Protein AF-A0A7L1WH63-F1 (afdb_monomer_lite)

Structure (mmCIF, N/CA/C/O backbone):
data_AF-A0A7L1WH63-F1
#
_entry.id   AF-A0A7L1WH63-F1
#
loop_
_atom_site.group_PDB
_atom_site.id
_atom_site.type_symbol
_atom_site.label_atom_id
_atom_site.label_alt_id
_atom_site.label_comp_id
_atom_site.label_asym_id
_atom_site.label_entity_id
_atom_site.label_seq_id
_atom_site.pdbx_PDB_ins_code
_atom_site.Cartn_x
_atom_site.Cartn_y
_atom_site.Cartn_z
_atom_site.occupancy
_atom_site.B_iso_or_equiv
_atom_site.auth_seq_id
_atom_site.auth_comp_id
_atom_site.auth_asym_id
_atom_site.auth_atom_id
_atom_site.pdbx_PDB_model_num
ATOM 1 N N . GLN A 1 1 ? 4.230 36.093 37.084 1.00 42.31 1 GLN A N 1
ATOM 2 C CA . GLN A 1 1 ? 4.560 34.732 36.614 1.00 42.31 1 GLN A CA 1
ATOM 3 C C . GLN A 1 1 ? 3.265 34.104 36.112 1.00 42.31 1 GLN A C 1
ATOM 5 O O . GLN A 1 1 ? 2.446 33.742 36.936 1.00 42.31 1 GLN A O 1
ATOM 10 N N . THR A 1 2 ? 3.010 34.083 34.801 1.00 53.25 2 THR A N 1
ATOM 11 C CA . THR A 1 2 ? 1.725 33.601 34.229 1.00 53.25 2 THR A CA 1
ATOM 12 C C . THR A 1 2 ? 1.899 32.729 32.979 1.00 53.25 2 THR A C 1
ATOM 14 O O . THR A 1 2 ? 0.920 32.230 32.444 1.00 53.25 2 THR A O 1
ATOM 17 N N . ALA A 1 3 ? 3.134 32.486 32.525 1.00 55.38 3 ALA A N 1
ATOM 18 C CA . ALA A 1 3 ? 3.407 31.674 31.334 1.00 55.38 3 ALA A CA 1
ATOM 19 C C . ALA A 1 3 ? 3.473 30.154 31.606 1.00 55.38 3 ALA A C 1
ATOM 21 O O . ALA A 1 3 ? 3.350 29.371 30.674 1.00 55.38 3 ALA A O 1
ATOM 22 N N . GLY A 1 4 ? 3.649 29.725 32.864 1.00 57.84 4 GLY A N 1
ATOM 23 C CA . GLY A 1 4 ? 3.776 28.301 33.219 1.00 57.84 4 GLY A CA 1
ATOM 24 C C . GLY A 1 4 ? 2.449 27.529 33.242 1.00 57.84 4 GLY A C 1
ATOM 25 O O . GLY A 1 4 ? 2.418 26.363 32.872 1.00 57.84 4 GLY A O 1
ATOM 26 N N . GLN A 1 5 ? 1.345 28.196 33.594 1.00 61.31 5 GLN A N 1
ATOM 27 C CA . GLN A 1 5 ? 0.038 27.551 33.792 1.00 61.31 5 GLN A CA 1
ATOM 28 C C . GLN A 1 5 ? -0.626 27.101 32.479 1.00 61.31 5 GLN A C 1
ATOM 30 O O . GLN A 1 5 ? -1.326 26.095 32.457 1.00 61.31 5 GLN A O 1
ATOM 35 N N . SER A 1 6 ? -0.378 27.810 31.368 1.00 70.88 6 SER A N 1
ATOM 36 C CA . SER A 1 6 ? -0.918 27.435 30.050 1.00 70.88 6 SER A CA 1
ATOM 37 C C . SER A 1 6 ? -0.316 26.122 29.546 1.00 70.88 6 SER A C 1
ATOM 39 O O . SER A 1 6 ? -1.044 25.263 29.058 1.00 70.88 6 SER A O 1
ATOM 41 N N . GLY A 1 7 ? 1.001 25.947 29.703 1.00 82.56 7 GLY A N 1
ATOM 42 C CA . GLY A 1 7 ? 1.690 24.735 29.257 1.00 82.56 7 GLY A CA 1
ATOM 43 C C . GLY A 1 7 ? 1.315 23.500 30.080 1.00 82.56 7 GLY A C 1
ATOM 44 O O . GLY A 1 7 ? 1.192 22.412 29.522 1.00 82.56 7 GLY A O 1
ATOM 45 N N . GLU A 1 8 ? 1.074 23.663 31.386 1.00 88.50 8 GLU A N 1
ATOM 46 C CA . GLU A 1 8 ? 0.548 22.582 32.234 1.00 88.50 8 GLU A CA 1
ATOM 47 C C . GLU A 1 8 ? -0.846 22.140 31.781 1.00 88.50 8 GLU A C 1
ATOM 49 O O . GLU A 1 8 ? -1.068 20.949 31.576 1.00 88.50 8 GLU A O 1
ATOM 54 N N . GLN A 1 9 ? -1.755 23.081 31.513 1.00 91.62 9 GLN A N 1
ATOM 55 C CA . GLN A 1 9 ? -3.109 22.756 31.058 1.00 91.62 9 GLN A CA 1
ATOM 56 C C . GLN A 1 9 ? -3.121 22.059 29.683 1.00 91.62 9 GLN A C 1
ATOM 58 O O . GLN A 1 9 ? -3.945 21.177 29.418 1.00 91.62 9 GLN A O 1
ATOM 63 N N . GLU A 1 10 ? -2.219 22.436 28.776 1.00 93.19 10 GLU A N 1
ATOM 64 C CA . GLU A 1 10 ? -2.048 21.753 27.488 1.00 93.19 10 GLU A CA 1
ATOM 65 C C . GLU A 1 10 ? -1.513 20.327 27.665 1.00 93.19 10 GLU A C 1
ATOM 67 O O . GLU A 1 10 ? -1.993 19.400 27.003 1.00 93.19 10 GLU A O 1
ATOM 72 N N . LEU A 1 11 ? -0.572 20.135 28.594 1.00 95.19 11 LEU A N 1
ATOM 73 C CA . LEU A 1 11 ? -0.027 18.824 28.927 1.00 95.19 11 LEU A CA 1
ATOM 74 C C . LEU A 1 11 ? -1.097 17.912 29.540 1.00 95.19 11 LEU A C 1
ATOM 76 O O . LEU A 1 11 ? -1.249 16.773 29.100 1.00 95.19 11 LEU A O 1
ATOM 80 N N . GLU A 1 12 ? -1.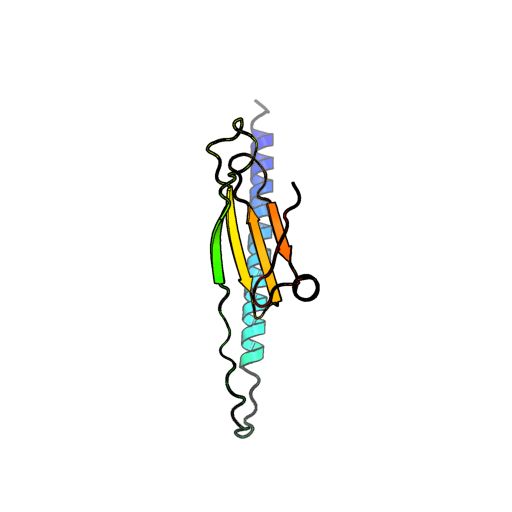885 18.416 30.490 1.00 94.44 12 GLU A N 1
ATOM 81 C CA . GLU A 1 12 ? -3.006 17.688 31.095 1.00 94.44 12 GLU A CA 1
ATOM 82 C C . GLU A 1 12 ? -4.046 17.274 30.044 1.00 94.44 12 GLU A C 1
ATOM 84 O O . GLU A 1 12 ? -4.496 16.125 30.019 1.00 94.44 12 GLU A O 1
ATOM 89 N N . ASN A 1 13 ? -4.372 18.171 29.108 1.00 96.25 13 ASN A N 1
ATOM 90 C CA . ASN A 1 13 ? -5.260 17.858 27.988 1.00 96.25 13 ASN A CA 1
ATOM 91 C C . ASN A 1 13 ? -4.692 16.765 27.078 1.00 96.25 13 ASN A C 1
ATOM 93 O O . ASN A 1 13 ? -5.439 15.908 26.597 1.00 96.25 13 ASN A O 1
ATOM 97 N N . LEU A 1 14 ? -3.386 16.785 26.815 1.00 97.50 14 LEU A N 1
ATOM 98 C CA . LEU A 1 14 ? -2.745 15.773 25.985 1.00 97.50 14 LEU A CA 1
ATOM 99 C C . LEU A 1 14 ? -2.740 14.409 26.682 1.00 97.50 14 LEU A C 1
ATOM 101 O O . LEU A 1 14 ? -3.064 13.404 26.051 1.00 97.50 14 LEU A O 1
ATOM 105 N N . VAL A 1 15 ? -2.456 14.379 27.985 1.00 97.19 15 VAL A N 1
ATOM 106 C CA . VAL A 1 15 ? -2.532 13.166 28.811 1.00 97.19 15 VAL A CA 1
ATOM 107 C C . VAL A 1 15 ? -3.954 12.604 28.813 1.00 97.19 15 VAL A C 1
ATOM 109 O O . VAL A 1 15 ? -4.131 11.403 28.600 1.00 97.19 15 VAL A O 1
ATOM 112 N N . LEU A 1 16 ? -4.974 13.456 28.958 1.00 97.31 16 LEU A N 1
ATOM 113 C CA . LEU A 1 16 ? -6.373 13.035 28.887 1.00 97.31 16 LEU A CA 1
ATOM 114 C C . LEU A 1 16 ? -6.711 12.435 27.515 1.00 97.31 16 LEU A C 1
ATOM 116 O O . LEU A 1 16 ? -7.258 11.333 27.443 1.00 97.31 16 LEU A O 1
ATOM 120 N N . LYS A 1 17 ? -6.342 13.115 26.421 1.00 97.81 17 LYS A N 1
ATOM 121 C CA . LYS A 1 17 ? -6.549 12.615 25.050 1.00 97.81 17 LYS A CA 1
ATOM 122 C C . LYS A 1 17 ? -5.848 11.276 24.820 1.00 97.81 17 LYS A C 1
ATOM 124 O O . LYS A 1 17 ? -6.445 10.375 24.233 1.00 97.81 17 LYS A O 1
ATOM 129 N N . LEU A 1 18 ? -4.615 11.122 25.303 1.00 98.31 18 LEU A N 1
ATOM 130 C CA . LEU A 1 18 ? -3.869 9.865 25.225 1.00 98.31 18 LEU A CA 1
ATOM 131 C C . LEU A 1 18 ? -4.538 8.757 26.037 1.00 98.31 18 LEU A C 1
ATOM 133 O O . LEU A 1 18 ? -4.618 7.627 25.559 1.00 98.31 18 LEU A O 1
ATOM 137 N N . SER A 1 19 ? -5.063 9.070 27.222 1.00 97.81 19 SER A N 1
ATOM 138 C CA . SER A 1 19 ? -5.775 8.087 28.037 1.00 97.81 19 SER A CA 1
ATOM 139 C C . SER A 1 19 ? -7.055 7.612 27.345 1.00 97.81 19 SER A C 1
ATOM 141 O O . SER A 1 19 ? -7.268 6.408 27.230 1.00 97.81 19 SER A O 1
ATOM 143 N N . VAL A 1 20 ? -7.848 8.535 26.785 1.00 98.12 20 VAL A N 1
ATOM 144 C CA . VAL A 1 20 ? -9.057 8.200 26.009 1.00 98.12 20 VAL A CA 1
ATOM 145 C C . VAL A 1 20 ? -8.714 7.325 24.801 1.00 98.12 20 VAL A C 1
ATOM 147 O O . VAL A 1 20 ? -9.380 6.319 24.557 1.00 98.12 20 VAL A O 1
ATOM 150 N N . LEU A 1 21 ? -7.656 7.669 24.060 1.00 98.44 21 LEU A N 1
ATOM 151 C CA . LEU A 1 21 ? -7.192 6.871 22.922 1.00 98.44 21 LEU A CA 1
ATOM 152 C C . LEU A 1 21 ? -6.747 5.467 23.352 1.00 98.44 21 LEU A C 1
ATOM 154 O O . LEU A 1 21 ? -7.123 4.487 22.709 1.00 98.44 21 LEU A O 1
ATOM 158 N N . LYS A 1 22 ? -5.994 5.353 24.453 1.00 97.94 22 LYS A N 1
ATOM 159 C CA . LYS A 1 22 ? -5.563 4.067 25.019 1.00 97.94 22 LYS A CA 1
ATOM 160 C C . LYS A 1 22 ? -6.764 3.187 25.367 1.00 97.94 22 LYS A C 1
ATOM 162 O O . LYS A 1 22 ? -6.795 2.013 24.997 1.00 97.94 22 LYS A O 1
ATOM 167 N N . ASP A 1 23 ? -7.754 3.750 26.053 1.00 98.06 23 ASP A N 1
ATOM 168 C CA . ASP A 1 23 ? -8.938 3.010 26.491 1.00 98.06 23 ASP A CA 1
ATOM 169 C C . ASP A 1 23 ? -9.812 2.589 25.299 1.00 98.06 23 ASP A C 1
ATOM 171 O O . ASP A 1 23 ? -10.314 1.462 25.259 1.00 98.06 23 ASP A O 1
ATOM 175 N N . PHE A 1 24 ? -9.924 3.442 24.277 1.00 98.19 24 PHE A N 1
ATOM 176 C CA . PHE A 1 24 ? -10.623 3.115 23.035 1.00 98.19 24 PHE A CA 1
ATOM 177 C C . PHE A 1 24 ? -9.956 1.958 22.277 1.00 98.19 24 PHE A C 1
ATOM 179 O O . PHE A 1 24 ? -10.634 0.999 21.898 1.00 98.19 24 PHE A O 1
ATOM 186 N N . LEU A 1 25 ? -8.630 1.999 22.110 1.00 98.19 25 LEU A N 1
ATOM 187 C CA . LEU A 1 25 ? -7.872 0.923 21.463 1.00 98.19 25 LEU A CA 1
ATOM 188 C C . LEU A 1 25 ? -7.972 -0.393 22.246 1.00 98.19 25 LEU A C 1
ATOM 190 O O . LEU A 1 25 ? -8.241 -1.436 21.650 1.00 98.19 25 LEU A O 1
ATOM 194 N N . SER A 1 26 ? -7.855 -0.343 23.577 1.00 97.81 26 SER A N 1
ATOM 195 C CA . SER A 1 26 ? -8.017 -1.528 24.431 1.00 97.81 26 SER A CA 1
ATOM 196 C C . SER A 1 26 ? -9.428 -2.125 24.334 1.00 97.81 26 SER A C 1
ATOM 198 O O . SER A 1 26 ? -9.597 -3.346 24.343 1.00 97.81 26 SER A O 1
ATOM 200 N N . SER A 1 27 ? -10.457 -1.283 24.199 1.00 97.69 27 SER A N 1
ATOM 201 C CA . SER A 1 27 ? -11.833 -1.734 23.974 1.00 97.69 27 SER A CA 1
ATOM 202 C C . SER A 1 27 ? -11.981 -2.466 22.636 1.00 97.69 27 SER A C 1
ATOM 204 O O . SER A 1 27 ? -12.572 -3.547 22.591 1.00 97.69 27 SER A O 1
ATOM 206 N N . ILE A 1 28 ? -11.395 -1.934 21.556 1.00 97.88 28 ILE A N 1
ATOM 207 C CA . ILE A 1 28 ? -11.391 -2.598 20.243 1.00 97.88 28 ILE A CA 1
ATOM 208 C C . ILE A 1 28 ? -10.695 -3.957 20.327 1.00 97.88 28 ILE A C 1
ATOM 210 O O . ILE A 1 28 ? -11.261 -4.948 19.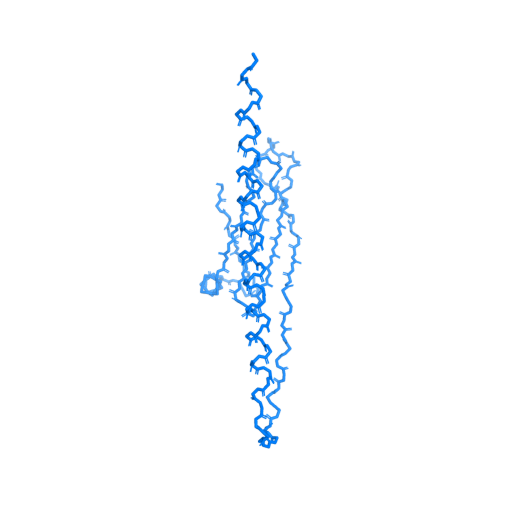868 1.00 97.88 28 ILE A O 1
ATOM 214 N N . GLU A 1 29 ? -9.514 -4.021 20.943 1.00 96.19 29 GLU A N 1
ATOM 215 C CA . GLU A 1 29 ? -8.753 -5.263 21.105 1.00 96.19 29 GLU A CA 1
ATOM 216 C C . GLU A 1 29 ? -9.569 -6.328 21.849 1.00 96.19 29 GLU A C 1
ATOM 218 O O . GLU A 1 29 ? -9.745 -7.441 21.351 1.00 96.19 29 GLU A O 1
ATOM 223 N N . LYS A 1 30 ? -10.171 -5.969 22.990 1.00 96.44 30 LYS A N 1
ATOM 224 C CA . LYS A 1 30 ? -11.039 -6.878 23.756 1.00 96.44 30 LYS A CA 1
ATOM 225 C C . LYS A 1 30 ? -12.231 -7.367 22.936 1.00 96.44 30 LYS A C 1
ATOM 227 O O . LYS A 1 30 ? -12.561 -8.551 22.985 1.00 96.44 30 LYS A O 1
ATOM 232 N N . LYS A 1 31 ? -12.881 -6.479 22.175 1.00 96.25 31 LYS A N 1
ATOM 233 C CA . LYS A 1 31 ? -14.012 -6.852 21.312 1.00 96.25 31 LYS A CA 1
ATOM 234 C C . LYS A 1 31 ? -13.580 -7.775 20.173 1.00 96.25 31 LYS A C 1
ATOM 236 O O . LYS A 1 31 ? -14.310 -8.713 19.868 1.00 96.25 31 LYS A O 1
ATOM 241 N N . ALA A 1 32 ? -12.413 -7.539 19.578 1.00 95.88 32 ALA A N 1
ATOM 242 C CA . ALA A 1 32 ? -11.858 -8.397 18.538 1.00 95.88 32 ALA A CA 1
ATOM 243 C C . ALA A 1 32 ? -11.532 -9.793 19.089 1.00 95.88 32 ALA A C 1
ATOM 245 O O . ALA A 1 32 ? -11.980 -10.786 18.522 1.00 95.88 32 ALA A O 1
ATOM 246 N N . LEU A 1 33 ? -10.847 -9.873 20.236 1.00 93.38 33 LEU A N 1
ATOM 247 C CA . LEU A 1 33 ? -10.554 -11.144 20.906 1.00 93.38 33 LEU A CA 1
ATOM 248 C C . LEU A 1 33 ? -11.837 -11.912 21.258 1.00 93.38 33 LEU A C 1
ATOM 250 O O . LEU A 1 33 ? -11.925 -13.109 20.988 1.00 93.38 33 LEU A O 1
ATOM 254 N N . LYS A 1 34 ? -12.860 -11.222 21.783 1.00 91.38 34 LYS A N 1
ATOM 255 C CA . LYS A 1 34 ? -14.165 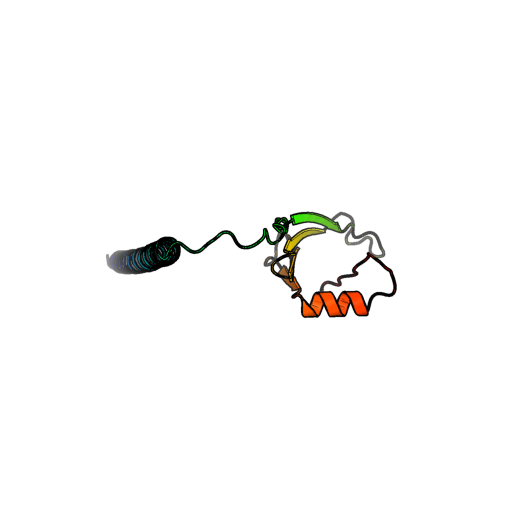-11.831 22.077 1.00 91.38 34 LYS A CA 1
ATOM 256 C C . LYS A 1 34 ? -14.839 -12.375 20.816 1.00 91.38 34 LYS A C 1
ATOM 258 O O . LYS A 1 34 ? -15.282 -13.517 20.821 1.00 91.38 34 LYS A O 1
ATOM 263 N N . ALA A 1 35 ? -14.876 -11.594 19.735 1.00 90.94 35 ALA A N 1
ATOM 264 C CA . ALA A 1 35 ? -15.476 -12.022 18.472 1.00 90.94 35 ALA A CA 1
ATOM 265 C C . ALA A 1 35 ? -14.777 -13.266 17.895 1.00 90.94 35 ALA A C 1
ATOM 267 O O . ALA A 1 35 ? -15.442 -14.188 17.428 1.00 90.94 35 ALA A O 1
ATOM 268 N N . LEU A 1 36 ? -13.443 -13.325 17.973 1.00 89.06 36 LEU A N 1
ATOM 269 C CA . LEU A 1 36 ? -12.662 -14.492 17.554 1.00 89.06 36 LEU A CA 1
ATOM 270 C C . LEU A 1 36 ? -12.953 -15.727 18.422 1.00 89.06 36 LEU A C 1
ATOM 272 O O . LEU A 1 36 ? -13.070 -16.832 17.892 1.00 89.06 36 LEU A O 1
ATOM 276 N N . GLN A 1 37 ? -13.113 -15.554 19.737 1.00 86.06 37 GLN A N 1
ATOM 277 C CA . GLN A 1 37 ? -13.458 -16.653 20.642 1.00 86.06 37 GLN A CA 1
ATOM 278 C C . GLN A 1 37 ? -14.886 -17.173 20.412 1.00 86.06 37 GLN A C 1
ATOM 280 O O . GLN A 1 37 ? -15.084 -18.386 20.391 1.00 86.06 37 GLN A O 1
ATOM 285 N N . GLU A 1 38 ? -15.863 -16.286 20.193 1.00 77.88 38 GLU A N 1
ATOM 286 C CA . GLU A 1 38 ? -17.263 -16.657 19.918 1.00 77.88 38 GLU A CA 1
ATOM 287 C C . GLU A 1 38 ? -17.423 -17.406 18.585 1.00 77.88 38 GLU A C 1
ATOM 289 O O . GLU A 1 38 ? -18.257 -18.301 18.477 1.00 77.88 38 GLU A O 1
ATOM 294 N N . MET A 1 39 ? -16.589 -17.107 17.585 1.00 71.75 39 MET A N 1
ATOM 295 C CA . MET A 1 39 ? -16.544 -17.878 16.337 1.00 71.75 39 MET A CA 1
ATOM 296 C C . MET A 1 39 ? -15.904 -19.266 16.511 1.00 71.75 39 MET A C 1
ATOM 298 O O . MET A 1 39 ? -16.226 -20.184 15.763 1.00 71.75 39 MET A O 1
ATOM 302 N N . SER A 1 40 ? -15.022 -19.436 17.500 1.00 63.25 40 SER A N 1
ATOM 303 C CA . SER A 1 40 ? -14.347 -20.710 17.785 1.00 63.25 40 SER A CA 1
ATOM 304 C C . SER A 1 40 ? -15.218 -21.686 18.595 1.00 63.25 40 SER A C 1
ATOM 306 O O . SER A 1 40 ? -15.076 -22.898 18.462 1.00 63.25 40 SER A O 1
ATOM 308 N N . SER A 1 41 ? -16.152 -21.187 19.416 1.00 56.16 41 SER A N 1
ATOM 309 C CA . SER A 1 41 ? -17.006 -22.012 20.289 1.00 56.16 41 SER A CA 1
ATOM 310 C C . SER A 1 41 ? -18.307 -22.514 19.643 1.00 56.16 41 SER A C 1
ATOM 312 O O . SER A 1 41 ? -19.015 -23.322 20.246 1.00 56.16 41 SER A O 1
ATOM 314 N N . ALA A 1 42 ? -18.624 -22.096 18.416 1.00 49.88 42 ALA A N 1
ATOM 315 C CA . ALA A 1 42 ? -19.794 -22.553 17.667 1.00 49.88 42 ALA A CA 1
ATOM 316 C C . ALA A 1 42 ? -19.492 -23.809 16.822 1.00 49.88 42 ALA A C 1
ATOM 318 O O . ALA A 1 42 ? -19.563 -23.779 15.596 1.00 49.88 42 ALA A O 1
ATOM 319 N N . THR A 1 43 ? -19.178 -24.939 17.464 1.00 45.75 43 THR A N 1
ATOM 320 C CA . THR A 1 43 ? -19.133 -26.252 16.791 1.00 45.75 43 THR A CA 1
ATOM 321 C C . THR A 1 43 ? -20.186 -27.206 17.355 1.00 45.75 43 THR A C 1
ATOM 323 O O . THR A 1 43 ? -19.943 -27.843 18.381 1.00 45.75 43 THR A O 1
ATOM 326 N N . PRO A 1 44 ? -21.336 -27.386 16.682 1.00 46.91 44 PRO A N 1
ATOM 327 C CA . PRO A 1 44 ? -22.072 -28.642 16.720 1.00 46.91 44 PRO A CA 1
ATOM 328 C C . PRO A 1 44 ? -21.277 -29.708 15.951 1.00 46.91 44 PRO A C 1
ATOM 330 O O . PRO A 1 44 ? -20.815 -29.472 14.835 1.00 46.91 44 PRO A O 1
ATOM 333 N N . ALA A 1 45 ? -21.113 -30.883 16.552 1.00 53.22 45 ALA A N 1
ATOM 334 C CA . ALA A 1 45 ? -20.476 -32.046 15.942 1.00 53.22 45 ALA A CA 1
ATOM 335 C C . ALA A 1 45 ? -21.229 -32.508 14.675 1.00 53.22 45 ALA A C 1
ATOM 337 O O . ALA A 1 45 ? -22.387 -32.905 14.776 1.00 53.22 45 ALA A O 1
ATOM 338 N N . VAL A 1 46 ? -20.583 -32.486 13.498 1.00 49.19 46 VAL A N 1
ATOM 339 C CA . VAL A 1 46 ? -21.108 -32.997 12.208 1.00 49.19 46 VAL A CA 1
ATOM 340 C C . VAL A 1 46 ? -19.929 -33.574 11.370 1.00 49.19 46 VAL A C 1
ATOM 342 O O . VAL A 1 46 ? -18.809 -33.086 11.522 1.00 49.19 46 VAL A O 1
ATOM 345 N N . PRO A 1 47 ? -20.131 -34.651 10.565 1.00 47.50 47 PRO A N 1
ATOM 346 C CA . PRO A 1 47 ? -19.145 -35.703 10.232 1.00 47.50 47 PRO A CA 1
ATOM 347 C C . PRO A 1 47 ? -17.996 -35.298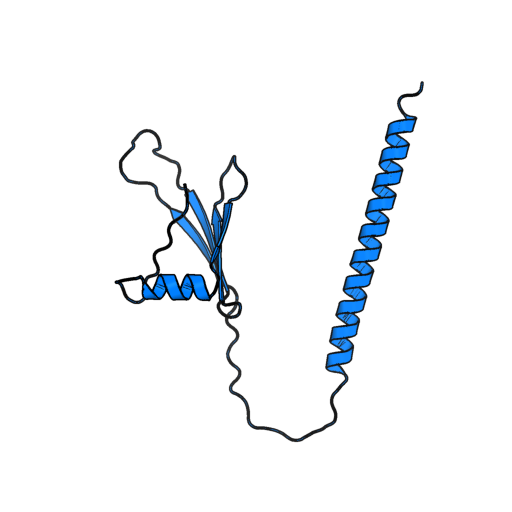 9.281 1.00 47.50 47 PRO A C 1
ATOM 349 O O . PRO A 1 47 ? -18.040 -34.218 8.692 1.00 47.50 47 PRO A O 1
ATOM 352 N N . PRO A 1 48 ? -16.978 -36.168 9.070 1.00 47.66 48 PRO A N 1
ATOM 353 C CA . PRO A 1 48 ? -15.774 -35.816 8.326 1.00 47.66 48 PRO A CA 1
ATOM 354 C C . PRO A 1 48 ? -16.092 -35.673 6.833 1.00 47.66 48 PRO A C 1
ATOM 356 O O . PRO A 1 48 ? -16.249 -36.656 6.111 1.00 47.66 48 PRO A O 1
ATOM 359 N N . GLN A 1 49 ? -16.187 -34.429 6.369 1.00 49.56 49 GLN A N 1
ATOM 360 C CA . GLN A 1 49 ? -16.236 -34.104 4.948 1.00 49.56 49 GLN A CA 1
ATOM 361 C C . GLN A 1 49 ? -14.824 -34.114 4.338 1.00 49.56 49 GLN A C 1
ATOM 363 O O . GLN A 1 49 ? -13.839 -33.841 5.032 1.00 49.56 49 GLN A O 1
ATOM 368 N N . PRO A 1 50 ? -14.702 -34.485 3.050 1.00 43.50 50 PRO A N 1
ATOM 369 C CA . PRO A 1 50 ? -13.433 -34.841 2.436 1.00 43.50 50 PRO A CA 1
ATOM 370 C C . PRO A 1 50 ? -12.475 -33.653 2.415 1.00 43.50 50 PRO A C 1
ATOM 372 O O . PRO A 1 50 ? -12.841 -32.544 2.035 1.00 43.50 50 PRO A O 1
ATOM 375 N N . LEU A 1 51 ? -11.234 -33.936 2.811 1.00 48.66 51 LEU A N 1
ATOM 376 C CA . LEU A 1 51 ? -10.081 -33.042 2.829 1.00 48.66 51 LEU A CA 1
ATOM 377 C C . LEU A 1 51 ? -10.033 -32.164 1.570 1.00 48.66 51 LEU A C 1
ATOM 379 O O . LEU A 1 51 ? -9.478 -32.552 0.537 1.00 48.66 51 LEU A O 1
ATOM 383 N N . SER A 1 52 ? -10.558 -30.941 1.672 1.00 51.44 52 SER A N 1
ATOM 384 C CA . SER A 1 52 ? -10.203 -29.865 0.759 1.00 51.44 52 SER A CA 1
ATOM 385 C C . SER A 1 52 ? -8.704 -29.672 0.925 1.00 51.44 52 SER A C 1
ATOM 387 O O . SER A 1 52 ? -8.243 -29.209 1.973 1.00 51.44 52 SER A O 1
ATOM 389 N N . ARG A 1 53 ? -7.948 -30.144 -0.070 1.00 53.50 53 ARG A N 1
ATOM 390 C CA . ARG A 1 53 ? -6.492 -30.031 -0.172 1.00 53.50 53 ARG A CA 1
ATOM 391 C C . ARG A 1 53 ? -6.079 -28.679 0.393 1.00 53.50 53 ARG A C 1
ATOM 393 O O . ARG A 1 53 ? -6.433 -27.662 -0.194 1.00 53.50 53 ARG A O 1
ATOM 400 N N . LYS A 1 54 ? -5.415 -28.676 1.555 1.00 53.00 54 LYS A N 1
ATOM 401 C CA . LYS A 1 54 ? -4.976 -27.447 2.215 1.00 53.00 54 LYS A CA 1
ATOM 402 C C . LYS A 1 54 ? -4.126 -26.681 1.210 1.00 53.00 54 LYS A C 1
ATOM 404 O O . LYS A 1 54 ? -3.001 -27.092 0.921 1.00 53.00 54 LYS A O 1
ATOM 409 N N . ALA A 1 55 ? -4.696 -25.640 0.607 1.00 60.31 55 ALA A N 1
ATOM 410 C CA . ALA A 1 55 ? -3.933 -24.727 -0.215 1.00 60.31 55 ALA A CA 1
ATOM 411 C C . ALA A 1 55 ? -2.862 -24.165 0.715 1.00 60.31 55 ALA A C 1
ATOM 413 O O . ALA A 1 55 ? -3.168 -23.648 1.789 1.00 60.31 55 ALA A O 1
ATOM 414 N N . LYS A 1 56 ? -1.600 -24.406 0.375 1.00 68.62 56 LYS A N 1
ATOM 415 C CA . LYS A 1 56 ? -0.475 -23.887 1.142 1.00 68.62 56 LYS A CA 1
ATOM 416 C C . LYS A 1 56 ? -0.572 -22.368 1.010 1.00 68.62 56 LYS A C 1
ATOM 418 O O . LYS A 1 56 ? -0.355 -21.865 -0.089 1.00 68.62 56 LYS A O 1
ATOM 423 N N . SER A 1 57 ? -0.991 -21.681 2.072 1.00 74.25 57 SER A N 1
ATOM 424 C CA . SER A 1 57 ? -1.043 -20.219 2.080 1.00 74.25 57 SER A CA 1
ATOM 425 C C . SER A 1 57 ? 0.365 -19.697 1.800 1.00 74.25 57 SER A C 1
ATOM 427 O O . SER A 1 57 ? 1.345 -20.190 2.370 1.00 74.25 57 SER A O 1
ATOM 429 N N . ILE A 1 58 ? 0.471 -18.793 0.829 1.00 85.38 58 ILE A N 1
ATOM 430 C CA . ILE A 1 58 ? 1.751 -18.258 0.375 1.00 85.38 58 ILE A CA 1
ATOM 431 C C . ILE A 1 58 ? 2.067 -17.065 1.277 1.00 85.38 58 ILE A C 1
ATOM 433 O O . ILE A 1 58 ? 1.303 -16.100 1.267 1.00 85.38 58 ILE A O 1
ATOM 437 N N . PRO A 1 59 ? 3.166 -17.101 2.049 1.00 89.00 59 PRO A N 1
ATOM 438 C CA . PRO A 1 59 ? 3.525 -15.979 2.898 1.00 89.00 59 PRO A CA 1
ATOM 439 C C . PRO A 1 59 ? 3.853 -14.748 2.049 1.00 89.00 59 PRO A C 1
ATOM 441 O O . PRO A 1 59 ? 4.383 -14.860 0.941 1.00 89.00 59 PRO A O 1
ATOM 444 N N . VAL A 1 60 ? 3.568 -13.567 2.599 1.00 92.31 60 VAL A N 1
ATOM 445 C CA . VAL A 1 60 ? 3.956 -12.297 1.979 1.00 92.31 60 VAL A CA 1
ATOM 446 C C . VAL A 1 60 ? 5.474 -12.262 1.835 1.00 92.31 60 VAL A C 1
ATOM 448 O O . VAL A 1 60 ? 6.204 -12.424 2.814 1.00 92.31 60 VAL A O 1
ATOM 451 N N . GLN A 1 61 ? 5.945 -12.040 0.611 1.00 93.19 61 GLN A N 1
ATOM 452 C CA . GLN A 1 61 ? 7.368 -12.042 0.299 1.00 93.19 61 GLN A CA 1
ATOM 453 C C . GLN A 1 61 ? 7.853 -10.624 0.024 1.00 93.19 61 GLN A C 1
ATOM 455 O O . GLN A 1 61 ? 7.357 -9.948 -0.878 1.00 93.19 61 GLN A O 1
ATOM 460 N N . THR A 1 62 ? 8.862 -10.200 0.778 1.00 93.12 62 THR A N 1
ATOM 461 C CA . THR A 1 62 ? 9.502 -8.895 0.612 1.00 93.12 62 THR A CA 1
ATOM 462 C C . THR A 1 62 ? 10.839 -9.052 -0.103 1.00 93.12 62 THR A C 1
ATOM 464 O O . THR A 1 62 ? 11.622 -9.948 0.218 1.00 93.12 62 THR A O 1
ATOM 467 N N . PHE A 1 63 ? 11.108 -8.167 -1.057 1.00 91.88 63 PHE A N 1
ATOM 468 C CA . PHE A 1 63 ? 12.346 -8.103 -1.820 1.00 91.88 63 PHE A CA 1
ATOM 469 C C . PHE A 1 63 ? 12.921 -6.699 -1.758 1.00 91.88 63 PHE A C 1
ATOM 471 O O . PHE A 1 63 ? 12.210 -5.712 -1.931 1.00 91.88 63 PHE A O 1
ATOM 478 N N . GLU A 1 64 ? 14.225 -6.610 -1.566 1.00 90.62 64 GLU A N 1
ATOM 479 C CA . GLU A 1 64 ? 14.947 -5.358 -1.698 1.00 90.62 64 GLU A CA 1
ATOM 480 C C . GLU A 1 64 ? 15.581 -5.300 -3.082 1.00 90.62 64 GLU A C 1
ATOM 482 O O . GLU A 1 64 ? 16.324 -6.202 -3.471 1.00 90.62 64 GLU A O 1
ATOM 487 N N . VAL A 1 65 ? 15.286 -4.244 -3.832 1.00 86.56 65 VAL A N 1
ATOM 488 C CA . VAL A 1 65 ? 15.860 -4.027 -5.158 1.00 86.56 65 VAL A CA 1
ATOM 489 C C . VAL A 1 65 ? 16.595 -2.699 -5.194 1.00 86.56 65 VAL A C 1
ATOM 491 O O . VAL A 1 65 ? 16.124 -1.678 -4.690 1.00 86.56 65 VAL A O 1
ATOM 494 N N . LYS A 1 66 ? 17.774 -2.712 -5.808 1.00 82.75 66 LYS A N 1
ATOM 495 C CA . LYS A 1 66 ? 18.528 -1.503 -6.118 1.00 82.75 66 LYS A CA 1
ATOM 496 C C . LYS A 1 66 ? 18.358 -1.207 -7.597 1.00 82.75 66 LYS A C 1
ATOM 498 O O . LYS A 1 66 ? 18.662 -2.049 -8.435 1.00 82.75 66 LYS A O 1
ATOM 503 N N . LEU A 1 67 ? 17.868 -0.013 -7.900 1.00 74.12 67 LEU A N 1
ATOM 504 C CA . LEU A 1 67 ? 17.887 0.517 -9.251 1.00 74.12 67 LEU A CA 1
ATOM 505 C C . LEU A 1 67 ? 19.220 1.248 -9.434 1.00 74.12 67 LEU A C 1
ATOM 507 O O . LEU A 1 67 ? 19.421 2.341 -8.890 1.00 74.12 67 LEU A O 1
ATOM 511 N N . ASP A 1 68 ? 20.141 0.622 -10.160 1.00 65.38 68 ASP A N 1
ATOM 512 C CA . ASP A 1 68 ? 21.362 1.280 -10.609 1.00 65.38 68 ASP A CA 1
ATOM 513 C C . ASP A 1 68 ? 20.990 2.226 -11.759 1.00 65.38 68 ASP A C 1
ATOM 515 O O . ASP A 1 68 ? 20.646 1.801 -12.861 1.00 65.38 68 ASP A O 1
ATOM 519 N N . ILE A 1 69 ? 20.975 3.533 -11.485 1.00 61.38 69 ILE A N 1
ATOM 520 C CA . ILE A 1 69 ? 20.749 4.555 -12.512 1.00 61.38 69 ILE A CA 1
ATOM 521 C C . ILE A 1 69 ? 22.054 4.698 -13.302 1.00 61.38 69 ILE A C 1
ATOM 523 O O . ILE A 1 69 ? 22.913 5.515 -12.977 1.00 61.38 69 ILE A O 1
ATOM 527 N N . THR A 1 70 ? 22.216 3.878 -14.333 1.00 54.81 70 THR A N 1
ATOM 528 C CA . THR A 1 70 ? 23.324 3.943 -15.291 1.00 54.81 70 THR A CA 1
ATOM 529 C C . THR A 1 70 ? 22.769 4.143 -16.691 1.00 54.81 70 THR A C 1
ATOM 531 O O . THR A 1 70 ? 22.777 3.214 -17.484 1.00 54.81 70 THR A O 1
ATOM 534 N N . LEU A 1 71 ? 22.286 5.347 -17.023 1.00 52.09 71 LEU A N 1
ATOM 535 C CA . LEU A 1 71 ? 22.319 5.804 -18.418 1.00 52.09 71 LEU A CA 1
ATOM 536 C C . LEU A 1 71 ? 22.005 7.300 -18.559 1.00 52.09 71 LEU A C 1
ATOM 538 O O . LEU A 1 71 ? 20.901 7.746 -18.259 1.00 52.09 71 LEU A O 1
ATOM 542 N N . GLY A 1 72 ? 22.982 8.052 -19.071 1.00 52.25 72 GLY A N 1
ATOM 543 C CA . GLY A 1 72 ? 22.768 9.316 -19.785 1.00 52.25 72 GLY A CA 1
ATOM 544 C C . GLY A 1 72 ? 23.349 10.574 -19.145 1.00 52.25 72 GLY A C 1
ATOM 545 O O . GLY A 1 72 ? 23.897 11.402 -19.862 1.00 52.25 72 GLY A O 1
ATOM 546 N N . ASP A 1 73 ? 23.275 10.722 -17.823 1.00 50.38 73 ASP A N 1
ATOM 547 C CA . ASP A 1 73 ? 23.584 11.999 -17.169 1.00 50.38 73 ASP A CA 1
ATOM 548 C C . ASP A 1 73 ? 24.653 11.828 -16.077 1.00 50.38 73 ASP A C 1
ATOM 550 O O . ASP A 1 73 ? 24.377 11.404 -14.949 1.00 50.38 73 ASP A O 1
ATOM 554 N N . LEU A 1 74 ? 25.906 12.154 -16.421 1.00 53.25 74 LEU A N 1
ATOM 555 C CA . LEU A 1 74 ? 27.045 12.122 -15.495 1.00 53.25 74 LEU A CA 1
ATOM 556 C C . LEU A 1 74 ? 26.871 13.058 -14.281 1.00 53.25 74 LEU A C 1
ATOM 558 O O . LEU A 1 74 ? 27.640 12.946 -13.328 1.00 53.25 74 LEU A O 1
ATOM 562 N N . THR A 1 75 ? 25.859 13.935 -14.242 1.00 54.03 75 THR A N 1
ATOM 563 C CA . THR A 1 75 ? 25.628 14.823 -13.090 1.00 54.03 75 THR A CA 1
ATOM 564 C C . THR A 1 75 ? 25.017 14.116 -11.869 1.00 54.03 75 THR A C 1
ATOM 566 O O . THR A 1 75 ? 24.912 14.726 -10.801 1.00 54.03 75 THR A O 1
ATOM 569 N N . LYS A 1 76 ? 24.618 12.834 -11.980 1.00 53.59 76 LYS A N 1
ATOM 570 C CA . LYS A 1 76 ? 24.008 12.038 -10.887 1.00 53.59 76 LYS A CA 1
ATOM 571 C C . LYS A 1 76 ? 24.671 10.671 -10.673 1.00 53.59 76 LYS A C 1
ATOM 573 O O . LYS A 1 76 ? 24.049 9.755 -10.135 1.00 53.59 76 LYS A O 1
ATOM 578 N N . ILE A 1 77 ? 25.937 10.535 -11.061 1.00 46.47 77 ILE A N 1
ATOM 579 C CA . ILE A 1 77 ? 26.756 9.364 -10.733 1.00 46.47 77 ILE A CA 1
ATOM 580 C C . ILE A 1 77 ? 26.801 9.177 -9.203 1.00 46.47 77 ILE A C 1
ATOM 582 O O . ILE A 1 77 ? 27.156 10.092 -8.465 1.00 46.47 77 ILE A O 1
ATOM 586 N N . GLY A 1 78 ? 26.386 8.001 -8.715 1.00 52.22 78 GLY A N 1
ATOM 587 C CA . GLY A 1 78 ? 26.537 7.595 -7.308 1.00 52.22 78 GLY A CA 1
ATOM 588 C C . GLY A 1 78 ? 25.262 7.474 -6.459 1.00 52.22 78 GLY A C 1
ATOM 589 O O . GLY A 1 78 ? 25.367 7.133 -5.283 1.00 52.22 78 GLY A O 1
ATOM 590 N N . LYS A 1 79 ? 24.057 7.707 -7.002 1.00 59.12 79 LYS A N 1
ATOM 591 C CA . LYS A 1 79 ? 22.794 7.551 -6.249 1.00 59.12 79 LYS A CA 1
ATOM 592 C C . LYS A 1 79 ? 21.988 6.345 -6.740 1.00 59.12 79 LYS A C 1
ATOM 594 O O . LYS A 1 79 ? 21.048 6.500 -7.511 1.00 59.12 79 LYS A O 1
ATOM 599 N N . SER A 1 80 ? 22.332 5.140 -6.279 1.00 64.06 80 SER A N 1
ATOM 600 C CA . SER A 1 80 ? 21.451 3.975 -6.445 1.00 64.06 80 SER A CA 1
ATOM 601 C C . SER A 1 80 ? 20.193 4.173 -5.598 1.00 64.06 80 SER A C 1
ATOM 603 O O . SER A 1 80 ? 20.303 4.419 -4.392 1.00 64.06 80 SER A O 1
ATOM 605 N N . GLN A 1 81 ? 19.011 4.054 -6.195 1.00 75.12 81 GLN A N 1
ATOM 606 C CA . GLN A 1 81 ? 17.760 4.098 -5.441 1.00 75.12 81 GLN A CA 1
ATOM 607 C C . GLN A 1 81 ? 17.423 2.702 -4.927 1.00 75.12 81 GLN A C 1
ATOM 609 O O . GLN A 1 81 ? 17.454 1.728 -5.678 1.00 75.12 81 GLN A O 1
ATOM 614 N N . LYS A 1 82 ? 17.110 2.609 -3.636 1.00 83.12 82 LYS A N 1
ATOM 615 C CA . LYS A 1 82 ? 16.705 1.365 -2.985 1.00 83.12 82 LYS A CA 1
ATOM 616 C C . LYS A 1 82 ? 15.187 1.338 -2.852 1.00 83.12 82 LYS A C 1
ATOM 618 O O . LYS A 1 82 ? 14.597 2.266 -2.296 1.00 83.12 82 LYS A O 1
ATOM 623 N N . TYR A 1 83 ? 14.586 0.261 -3.336 1.00 86.25 83 TYR A N 1
ATOM 624 C CA . TYR A 1 83 ? 13.159 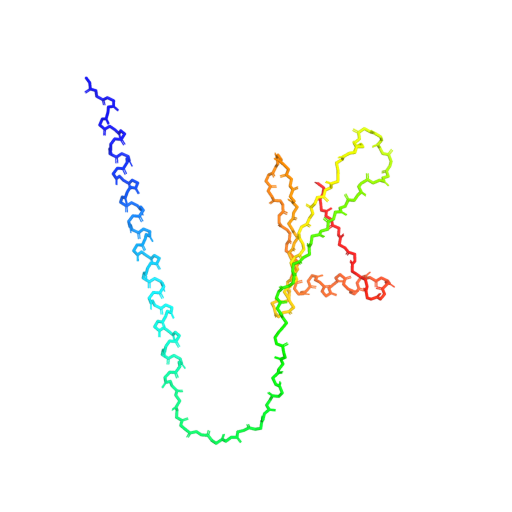0.006 -3.236 1.00 86.25 83 TYR A CA 1
ATOM 625 C C . TYR A 1 83 ? 12.902 -1.294 -2.481 1.00 86.25 83 TYR A C 1
ATOM 627 O O . TYR A 1 83 ? 13.680 -2.245 -2.573 1.00 86.25 83 TYR A O 1
ATOM 635 N N . THR A 1 84 ? 11.776 -1.340 -1.783 1.00 91.25 84 THR A N 1
ATOM 636 C CA . THR A 1 84 ? 11.252 -2.549 -1.151 1.00 91.25 84 THR A CA 1
ATOM 637 C C . THR A 1 84 ? 9.973 -2.958 -1.872 1.00 91.25 84 THR A C 1
ATOM 639 O O . THR A 1 84 ? 9.042 -2.165 -1.973 1.00 91.25 84 THR A O 1
ATOM 642 N N . LEU A 1 85 ? 9.931 -4.182 -2.389 1.00 92.44 85 LEU A N 1
ATOM 643 C CA . LEU A 1 85 ? 8.794 -4.790 -3.075 1.00 92.44 85 LEU A CA 1
ATOM 644 C C . LEU A 1 85 ? 8.170 -5.847 -2.166 1.00 92.44 85 LEU A C 1
ATOM 646 O O . LEU A 1 85 ? 8.817 -6.852 -1.889 1.00 92.44 85 LEU A O 1
ATOM 650 N N . SER A 1 86 ? 6.924 -5.658 -1.747 1.00 94.12 86 SER A N 1
ATOM 651 C CA . SER A 1 86 ? 6.176 -6.639 -0.957 1.00 94.12 86 SER A CA 1
ATOM 652 C C . SER A 1 86 ? 5.077 -7.267 -1.801 1.00 94.12 86 SER A C 1
ATOM 654 O O . SER A 1 86 ? 4.207 -6.563 -2.319 1.00 94.12 86 SER A O 1
ATOM 656 N N . VAL A 1 87 ? 5.118 -8.589 -1.939 1.00 93.44 87 VAL A N 1
ATOM 657 C CA . VAL A 1 87 ? 4.175 -9.379 -2.733 1.00 93.44 87 VAL A CA 1
ATOM 658 C C . VAL A 1 87 ? 3.262 -10.155 -1.798 1.00 93.44 87 VAL A C 1
ATOM 660 O O . VAL A 1 87 ? 3.712 -11.064 -1.105 1.00 93.44 87 VAL A O 1
ATOM 663 N N . ASP A 1 88 ? 1.978 -9.823 -1.823 1.00 93.81 88 ASP A N 1
ATOM 664 C CA . ASP A 1 88 ? 0.919 -10.579 -1.169 1.00 93.81 88 ASP A CA 1
ATOM 665 C C . ASP A 1 88 ? 0.077 -11.278 -2.242 1.00 93.81 88 ASP A C 1
ATOM 667 O O . ASP A 1 88 ? -0.739 -10.659 -2.932 1.00 93.81 88 ASP A O 1
ATOM 671 N N . VAL A 1 89 ? 0.323 -12.576 -2.420 1.00 90.81 89 VAL A N 1
ATOM 672 C CA . VAL A 1 89 ? -0.378 -13.383 -3.428 1.00 90.81 89 VAL A CA 1
ATOM 673 C C . VAL A 1 89 ? -1.825 -13.634 -3.014 1.00 90.81 89 VAL A C 1
ATOM 675 O O . VAL A 1 89 ? -2.708 -13.643 -3.870 1.00 90.81 89 VAL A O 1
ATOM 678 N N . GLU A 1 90 ? -2.071 -13.801 -1.716 1.00 89.75 90 GLU A N 1
ATOM 679 C CA . GLU A 1 90 ? -3.391 -14.120 -1.174 1.00 89.75 90 GLU A CA 1
ATOM 680 C C . GLU A 1 90 ? -4.296 -12.881 -1.181 1.00 89.75 90 GLU A C 1
ATOM 682 O O . GLU A 1 90 ? -5.438 -12.943 -1.635 1.00 89.75 90 GLU A O 1
ATOM 687 N N . GLY A 1 91 ? -3.752 -11.722 -0.800 1.00 88.88 91 GLY A N 1
ATOM 688 C CA . GLY A 1 91 ? -4.419 -10.425 -0.904 1.00 88.88 91 GLY A CA 1
ATOM 689 C C . GLY A 1 91 ? -4.417 -9.819 -2.311 1.00 88.88 91 GLY A C 1
ATOM 690 O O . GLY A 1 91 ? -5.071 -8.796 -2.535 1.00 88.88 91 GLY A O 1
ATOM 691 N N . GLY A 1 92 ? -3.690 -10.415 -3.264 1.00 93.00 92 GLY A N 1
ATOM 692 C CA . GLY A 1 92 ? -3.583 -9.938 -4.644 1.00 93.00 92 GLY A CA 1
ATOM 693 C C . GLY A 1 92 ? -2.993 -8.529 -4.744 1.00 93.00 92 GLY A C 1
ATOM 694 O O . GLY A 1 92 ? -3.509 -7.698 -5.495 1.00 93.00 92 GLY A O 1
ATOM 695 N N . LYS A 1 93 ? -1.957 -8.229 -3.955 1.00 94.38 93 LYS A N 1
ATOM 696 C CA . LYS A 1 93 ? -1.352 -6.894 -3.853 1.00 94.38 93 LYS A CA 1
ATOM 697 C C . LYS A 1 93 ? 0.157 -6.948 -4.050 1.00 94.38 93 LYS A C 1
ATOM 699 O O . LYS A 1 93 ? 0.842 -7.832 -3.546 1.00 94.38 93 LYS A O 1
ATOM 704 N N . LEU A 1 94 ? 0.673 -5.943 -4.746 1.00 93.44 94 LEU A N 1
ATOM 705 C CA . LEU A 1 94 ? 2.099 -5.643 -4.829 1.00 93.44 94 LEU A CA 1
ATOM 706 C C . LEU A 1 94 ? 2.311 -4.225 -4.302 1.00 93.44 94 LEU A C 1
ATOM 708 O O . LEU A 1 94 ? 1.752 -3.279 -4.854 1.00 93.44 94 LEU A O 1
ATOM 712 N N . VAL A 1 95 ? 3.108 -4.074 -3.249 1.00 92.56 95 VAL A N 1
ATOM 713 C CA . VAL A 1 95 ? 3.442 -2.769 -2.664 1.00 92.56 95 VAL A CA 1
ATOM 714 C C . VAL A 1 95 ? 4.897 -2.450 -2.963 1.00 92.56 95 VAL A C 1
ATOM 716 O O . VAL A 1 95 ? 5.767 -3.296 -2.772 1.00 92.56 95 VAL A O 1
ATOM 719 N N . VAL A 1 96 ? 5.163 -1.234 -3.428 1.00 90.62 96 VAL A N 1
ATOM 720 C CA . VAL A 1 96 ? 6.512 -0.741 -3.700 1.00 90.62 96 VAL A CA 1
ATOM 721 C C . VAL A 1 96 ? 6.787 0.472 -2.837 1.00 90.62 96 VAL A C 1
ATOM 723 O O . VAL A 1 96 ? 6.081 1.469 -2.940 1.00 90.62 96 VAL A O 1
ATOM 726 N N . LEU A 1 97 ? 7.826 0.394 -2.016 1.00 89.25 97 LEU A N 1
ATOM 727 C CA . LEU A 1 97 ? 8.279 1.477 -1.156 1.00 89.25 97 LEU A CA 1
ATOM 728 C C . LEU A 1 97 ? 9.610 2.018 -1.674 1.00 89.25 97 LEU A C 1
ATOM 730 O O . LEU A 1 97 ? 10.589 1.273 -1.758 1.00 89.25 97 LEU A O 1
ATOM 734 N N . LYS A 1 98 ? 9.659 3.306 -2.010 1.00 84.31 98 LYS A N 1
ATOM 735 C CA . LYS A 1 98 ? 10.887 3.999 -2.412 1.00 84.31 98 LYS A CA 1
ATOM 736 C C . LYS A 1 98 ? 11.530 4.642 -1.190 1.00 84.31 98 LYS A C 1
ATOM 738 O O . LYS A 1 98 ? 10.995 5.589 -0.618 1.00 84.31 98 LYS A O 1
ATOM 743 N N . LYS A 1 99 ? 12.712 4.158 -0.807 1.00 71.56 99 LYS A N 1
ATOM 744 C CA . LYS A 1 99 ? 13.450 4.708 0.333 1.00 71.56 99 LYS A CA 1
ATOM 745 C C . LYS A 1 99 ? 14.279 5.910 -0.125 1.00 71.56 99 LYS A C 1
ATOM 747 O O . LYS A 1 99 ? 15.399 5.745 -0.613 1.00 71.56 99 LYS A O 1
ATOM 752 N N . GLN A 1 100 ? 13.728 7.116 0.003 1.00 68.06 100 GLN A N 1
ATOM 753 C CA . GLN A 1 100 ? 14.454 8.366 -0.243 1.00 68.06 100 GLN A CA 1
ATOM 754 C C . GLN A 1 100 ? 14.963 8.953 1.081 1.00 68.06 100 GLN A C 1
ATOM 756 O O . GLN A 1 100 ? 14.285 8.896 2.097 1.00 68.06 100 GLN A O 1
ATOM 761 N N . LYS A 1 101 ? 16.189 9.488 1.080 1.00 58.12 101 LYS A N 1
ATOM 762 C CA . LYS A 1 101 ? 16.861 9.992 2.291 1.00 58.12 101 LYS A CA 1
ATOM 763 C C . LYS A 1 101 ? 16.289 11.330 2.800 1.00 58.12 101 LYS A C 1
ATOM 765 O O . LYS A 1 101 ? 16.422 11.614 3.981 1.00 58.12 101 LYS A O 1
ATOM 770 N N . ASP A 1 102 ? 15.630 12.102 1.929 1.00 58.88 102 ASP A N 1
ATOM 771 C CA . ASP A 1 102 ? 15.244 13.503 2.185 1.00 58.88 102 ASP A CA 1
ATOM 772 C C . ASP A 1 102 ? 13.824 13.871 1.680 1.00 58.88 102 ASP A C 1
ATOM 774 O O . ASP A 1 102 ? 13.451 15.040 1.662 1.00 58.88 102 ASP A O 1
ATOM 778 N N . SER A 1 103 ? 13.005 12.903 1.245 1.00 55.03 103 SER A N 1
ATOM 779 C CA . SER A 1 103 ? 11.576 13.141 0.958 1.00 55.03 103 SER A CA 1
ATOM 780 C C . SER A 1 103 ? 10.712 12.033 1.519 1.00 55.03 103 SER A C 1
ATOM 782 O O . SER A 1 103 ? 11.181 10.909 1.683 1.00 55.03 103 SER A O 1
ATOM 784 N N . GLN A 1 104 ? 9.454 12.398 1.770 1.00 59.28 104 GLN A N 1
ATOM 785 C CA . GLN A 1 104 ? 8.334 11.521 2.084 1.00 59.28 104 GLN A CA 1
ATOM 786 C C . GLN A 1 104 ? 8.454 10.180 1.346 1.00 59.28 104 GLN A C 1
ATOM 788 O O . GLN A 1 104 ? 8.664 10.150 0.136 1.00 59.28 104 GLN A O 1
ATOM 793 N N . GLU A 1 105 ? 8.369 9.080 2.091 1.00 69.25 105 GLU A N 1
ATOM 794 C CA . GLU A 1 105 ? 8.457 7.733 1.535 1.00 69.25 105 GLU A CA 1
ATOM 795 C C . GLU A 1 105 ? 7.315 7.510 0.530 1.00 69.25 105 GLU A C 1
ATOM 797 O O . GLU A 1 105 ? 6.138 7.497 0.900 1.00 69.25 105 GLU A O 1
ATOM 802 N N . ASP A 1 106 ? 7.654 7.351 -0.753 1.00 77.75 106 ASP A N 1
ATOM 803 C CA . ASP A 1 106 ? 6.662 7.075 -1.791 1.00 77.75 106 ASP A CA 1
ATOM 804 C C . ASP A 1 106 ? 6.273 5.589 -1.716 1.00 77.75 106 ASP A C 1
ATOM 806 O O . ASP A 1 106 ? 7.084 4.708 -2.035 1.00 77.75 106 ASP A O 1
ATOM 810 N N . TRP A 1 107 ? 5.037 5.296 -1.299 1.00 82.94 107 TRP A N 1
ATOM 811 C CA . TRP A 1 107 ? 4.480 3.941 -1.292 1.00 82.94 107 TRP A CA 1
ATOM 812 C C . TRP A 1 107 ? 3.421 3.791 -2.391 1.00 82.94 107 TRP A C 1
ATOM 814 O O . TRP A 1 107 ? 2.399 4.470 -2.411 1.00 82.94 107 TRP A O 1
ATOM 824 N N . ASN A 1 108 ? 3.675 2.885 -3.332 1.00 88.69 108 ASN A N 1
ATOM 825 C CA . ASN A 1 108 ? 2.793 2.592 -4.457 1.00 88.69 108 ASN A CA 1
ATOM 826 C C . ASN A 1 108 ? 2.168 1.211 -4.283 1.00 88.69 108 ASN A C 1
ATOM 828 O O . ASN A 1 108 ? 2.884 0.223 -4.141 1.00 88.69 108 ASN A O 1
ATOM 832 N N . THR A 1 109 ? 0.839 1.124 -4.344 1.00 91.50 109 THR A N 1
ATOM 833 C CA . THR A 1 109 ? 0.118 -0.154 -4.251 1.00 91.50 109 THR A CA 1
ATOM 834 C C . THR A 1 109 ? -0.512 -0.519 -5.590 1.00 91.50 109 THR A C 1
ATOM 836 O O . THR A 1 109 ? -1.317 0.227 -6.148 1.00 91.50 109 THR A O 1
ATOM 839 N N . PHE A 1 110 ? -0.189 -1.708 -6.086 1.00 92.56 110 PHE A N 1
ATOM 840 C CA . PHE A 1 110 ? -0.828 -2.327 -7.238 1.00 92.56 110 PHE A CA 1
ATOM 841 C C . PHE A 1 110 ? -1.825 -3.375 -6.746 1.00 92.56 110 PHE A C 1
ATOM 843 O O . PHE A 1 110 ? -1.459 -4.327 -6.058 1.00 92.56 110 PHE A O 1
ATOM 850 N N . THR A 1 111 ? -3.098 -3.181 -7.083 1.00 94.75 111 THR A N 1
ATOM 851 C CA . THR A 1 111 ? -4.183 -4.119 -6.777 1.00 94.75 111 THR A CA 1
ATOM 852 C C . THR A 1 111 ? -4.241 -5.252 -7.792 1.00 94.75 111 THR A C 1
ATOM 854 O O . THR A 1 111 ? -3.667 -5.154 -8.879 1.00 94.75 111 THR A O 1
ATOM 857 N N . HIS A 1 112 ? -4.995 -6.300 -7.462 1.00 95.62 112 HIS A N 1
ATOM 858 C CA . HIS A 1 112 ? -5.164 -7.480 -8.302 1.00 95.62 112 HIS A CA 1
ATOM 859 C C . HIS A 1 112 ? -5.533 -7.125 -9.751 1.00 95.62 112 HIS A C 1
ATOM 861 O O . HIS A 1 112 ? -4.869 -7.583 -10.679 1.00 95.62 112 HIS A O 1
ATOM 867 N N . ASP A 1 113 ? -6.523 -6.252 -9.962 1.00 95.50 113 ASP A N 1
ATOM 868 C CA . ASP A 1 113 ? -6.934 -5.824 -11.305 1.00 95.50 113 ASP A CA 1
ATOM 869 C C . ASP A 1 113 ? -5.840 -5.060 -12.051 1.00 95.50 113 ASP A C 1
ATOM 871 O O . ASP A 1 113 ? -5.597 -5.324 -13.230 1.00 95.50 113 ASP A O 1
ATOM 875 N N . LYS A 1 114 ? -5.121 -4.164 -11.362 1.00 92.75 114 LYS A N 1
ATOM 876 C CA . LYS A 1 114 ? -4.026 -3.393 -11.966 1.00 92.75 114 LYS A CA 1
ATOM 877 C C . LYS A 1 114 ? -2.868 -4.310 -12.361 1.00 92.75 114 LYS A C 1
ATOM 879 O O . LYS A 1 114 ? -2.332 -4.177 -13.458 1.00 92.75 114 LYS A O 1
ATOM 884 N N . ILE A 1 115 ? -2.532 -5.289 -11.519 1.00 93.31 115 ILE A N 1
ATOM 885 C CA . ILE A 1 115 ? -1.543 -6.335 -11.824 1.00 93.31 115 ILE A CA 1
ATOM 886 C C . ILE A 1 115 ? -2.007 -7.165 -13.026 1.00 93.31 115 ILE A C 1
ATOM 888 O O . ILE A 1 115 ? -1.239 -7.381 -13.963 1.00 93.31 115 ILE A O 1
ATOM 892 N N . ARG A 1 116 ? -3.276 -7.586 -13.049 1.00 92.94 116 ARG A N 1
ATOM 893 C CA . ARG A 1 116 ? -3.856 -8.361 -14.153 1.00 92.94 116 ARG A CA 1
ATOM 894 C C . ARG A 1 116 ? -3.800 -7.600 -15.474 1.00 92.94 116 ARG A C 1
ATOM 896 O O . ARG A 1 116 ? -3.477 -8.189 -16.503 1.00 92.94 116 ARG A O 1
ATOM 903 N N . GLN A 1 117 ? -4.095 -6.304 -15.450 1.00 93.38 117 GLN A N 1
ATOM 904 C CA . GLN A 1 117 ? -3.989 -5.435 -16.617 1.00 93.38 117 GLN A CA 1
ATOM 905 C C . GLN A 1 117 ? -2.536 -5.281 -17.067 1.00 93.38 117 GLN A C 1
ATOM 907 O O . GLN A 1 117 ? -2.258 -5.422 -18.254 1.00 93.38 117 GLN A O 1
ATOM 912 N N . LEU A 1 118 ? -1.604 -5.065 -16.134 1.00 91.81 118 LEU A N 1
ATOM 913 C CA . LEU A 1 118 ? -0.181 -4.980 -16.453 1.00 91.81 118 LEU A CA 1
ATOM 914 C C . LEU A 1 118 ? 0.310 -6.255 -17.139 1.00 91.81 118 LEU A C 1
ATOM 916 O O . LEU A 1 118 ? 0.948 -6.142 -18.178 1.00 91.81 118 LEU A O 1
ATOM 920 N N . ILE A 1 119 ? -0.038 -7.439 -16.620 1.00 92.44 119 ILE A N 1
ATOM 921 C CA . ILE A 1 119 ? 0.321 -8.736 -17.220 1.00 92.44 119 ILE A CA 1
ATOM 922 C C . ILE A 1 119 ? -0.222 -8.846 -18.649 1.00 92.44 119 ILE A C 1
ATOM 924 O O . ILE A 1 119 ? 0.518 -9.231 -19.549 1.00 92.44 119 ILE A O 1
ATOM 928 N N . LYS A 1 120 ? -1.489 -8.473 -18.878 1.00 93.06 120 LYS A N 1
ATOM 929 C CA . LYS A 1 120 ? -2.106 -8.496 -20.217 1.00 93.06 120 LYS A CA 1
ATOM 930 C C . LYS A 1 120 ? -1.423 -7.549 -21.207 1.00 93.06 120 LYS A C 1
ATOM 932 O O . LYS A 1 120 ? -1.396 -7.841 -22.396 1.00 93.06 120 LYS A O 1
ATOM 937 N N . SER A 1 121 ? -0.890 -6.431 -20.723 1.00 92.25 121 SER A N 1
ATOM 938 C CA . SER A 1 121 ? -0.177 -5.452 -21.547 1.00 92.25 121 SER A CA 1
ATOM 939 C C . SER A 1 121 ? 1.274 -5.847 -21.849 1.00 92.25 121 SER A C 1
ATOM 941 O O . SER A 1 121 ? 1.896 -5.231 -22.716 1.00 92.25 121 SER A O 1
ATOM 943 N N . GLN A 1 122 ? 1.843 -6.842 -21.155 1.00 91.50 122 GLN A N 1
ATOM 944 C CA . GLN A 1 122 ? 3.214 -7.287 -21.412 1.00 91.50 122 GLN A CA 1
ATOM 945 C C . GLN A 1 122 ? 3.300 -8.146 -22.674 1.00 91.50 122 GLN A C 1
ATOM 947 O O . GLN A 1 122 ? 2.501 -9.050 -22.899 1.00 91.50 122 GLN A O 1
ATOM 952 N N . ARG A 1 123 ? 4.349 -7.911 -23.469 1.00 89.31 123 ARG A N 1
ATOM 953 C CA . ARG A 1 123 ? 4.696 -8.751 -24.631 1.00 89.31 123 ARG A CA 1
ATOM 954 C C . ARG A 1 123 ? 5.606 -9.929 -24.265 1.00 89.31 123 ARG A C 1
ATOM 956 O O . ARG A 1 123 ? 5.821 -10.810 -25.089 1.00 89.31 123 ARG A O 1
ATOM 963 N N . VAL A 1 124 ? 6.163 -9.931 -23.051 1.00 89.19 124 VAL A N 1
ATOM 964 C CA . VAL A 1 124 ? 7.132 -10.924 -22.569 1.00 89.19 124 VAL A CA 1
ATOM 965 C C . VAL A 1 124 ? 6.483 -11.792 -21.497 1.00 89.19 124 VAL A C 1
ATOM 967 O O . VAL A 1 124 ? 5.915 -11.278 -20.536 1.00 89.19 124 VAL A O 1
ATOM 970 N N . GLN A 1 125 ? 6.583 -13.112 -21.645 1.00 85.75 125 GLN A N 1
ATOM 971 C CA . GLN A 1 125 ? 6.047 -14.057 -20.665 1.00 85.75 125 GLN A CA 1
ATOM 972 C C . GLN A 1 125 ? 6.894 -14.074 -19.384 1.00 85.75 125 GLN A C 1
ATOM 974 O O . GLN A 1 125 ? 8.113 -13.915 -19.431 1.00 85.75 125 GLN A O 1
ATOM 979 N N . ASN A 1 126 ? 6.244 -14.285 -18.234 1.00 85.94 126 ASN A N 1
ATOM 980 C CA . ASN A 1 126 ? 6.873 -14.393 -16.906 1.00 85.94 126 ASN A CA 1
ATOM 981 C C . ASN A 1 126 ? 7.690 -13.169 -16.455 1.00 85.94 126 ASN A C 1
ATOM 983 O O . ASN A 1 126 ? 8.466 -13.258 -15.504 1.00 85.94 126 ASN A O 1
ATOM 987 N N . LYS A 1 127 ? 7.522 -12.017 -17.111 1.00 87.69 127 LYS A N 1
ATOM 988 C CA . LYS A 1 127 ? 8.114 -10.746 -16.693 1.00 87.69 127 LYS A CA 1
ATOM 989 C C . LYS A 1 127 ? 7.024 -9.695 -16.591 1.00 87.69 127 LYS A C 1
ATOM 991 O O . LYS A 1 127 ? 6.180 -9.591 -17.473 1.00 87.69 127 LYS A O 1
ATOM 996 N N . LEU A 1 128 ? 7.062 -8.908 -15.522 1.00 88.00 128 LEU A N 1
ATOM 997 C CA . LEU A 1 128 ? 6.144 -7.798 -15.301 1.00 88.00 128 LEU A CA 1
ATOM 998 C C . LEU A 1 128 ? 6.945 -6.499 -15.237 1.00 88.00 128 LEU A C 1
ATOM 1000 O O . LEU A 1 128 ? 7.770 -6.328 -14.344 1.00 88.00 128 LEU A O 1
ATOM 1004 N N . GLY A 1 129 ? 6.720 -5.600 -16.195 1.00 87.25 129 GLY A N 1
ATOM 1005 C CA . GLY A 1 129 ? 7.285 -4.255 -16.167 1.00 87.25 129 GLY A CA 1
ATOM 1006 C C . GLY A 1 129 ? 6.400 -3.322 -15.347 1.00 87.25 129 GLY A C 1
ATOM 1007 O O . GLY A 1 129 ? 5.209 -3.198 -15.634 1.00 87.25 129 GLY A O 1
ATOM 1008 N N . ILE A 1 130 ? 6.984 -2.661 -14.350 1.00 85.19 130 ILE A N 1
ATOM 1009 C CA . ILE A 1 130 ? 6.340 -1.609 -13.557 1.00 85.19 130 ILE A CA 1
ATOM 1010 C C . ILE A 1 130 ? 7.099 -0.298 -13.764 1.00 85.19 130 ILE A C 1
ATOM 1012 O O . ILE A 1 130 ? 8.327 -0.292 -13.813 1.00 85.19 130 ILE A O 1
ATOM 1016 N N . VAL A 1 131 ? 6.363 0.799 -13.925 1.00 77.75 131 VAL A N 1
ATOM 1017 C CA . VAL A 1 131 ? 6.919 2.145 -14.106 1.00 77.75 131 VAL A CA 1
ATOM 1018 C C . VAL A 1 131 ? 6.528 2.980 -12.895 1.00 77.75 131 VAL A C 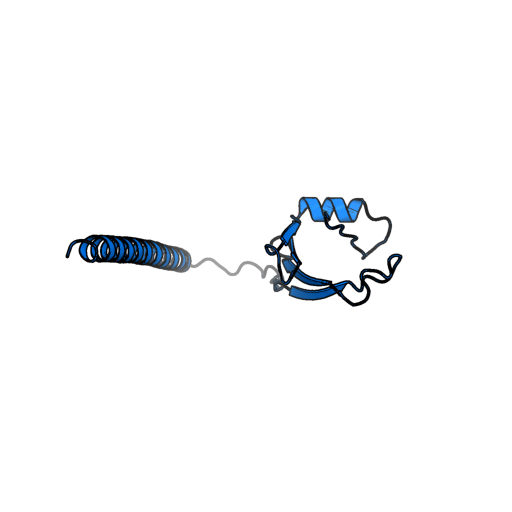1
ATOM 1020 O O . VAL A 1 131 ? 5.393 2.892 -12.426 1.00 77.75 131 VAL A O 1
ATOM 1023 N N . PHE A 1 132 ? 7.474 3.766 -12.394 1.00 71.69 132 PHE A N 1
ATOM 1024 C CA . PHE A 1 132 ? 7.256 4.710 -11.305 1.00 71.69 132 PHE A CA 1
ATOM 1025 C C . PHE A 1 132 ? 7.016 6.101 -11.889 1.00 71.69 132 PHE A C 1
ATOM 1027 O O . PHE A 1 132 ? 7.702 6.493 -12.836 1.00 71.69 132 PHE A O 1
ATOM 1034 N N . GLU A 1 133 ? 6.055 6.839 -11.338 1.00 64.75 133 GLU A N 1
ATOM 1035 C CA . GLU A 1 133 ? 5.957 8.276 -11.605 1.00 64.75 133 GLU A CA 1
ATOM 1036 C C . GLU A 1 133 ? 7.158 8.994 -10.963 1.00 64.75 133 GLU A C 1
ATOM 1038 O O . GLU A 1 133 ? 7.703 8.528 -9.957 1.00 64.75 133 GLU A O 1
ATOM 1043 N N . LYS A 1 134 ? 7.640 10.051 -11.627 1.00 56.16 134 LYS A N 1
ATOM 1044 C CA . LYS A 1 134 ? 8.918 10.714 -11.331 1.00 56.16 134 LYS A CA 1
ATOM 1045 C C . LYS A 1 134 ? 8.789 11.768 -10.240 1.00 56.16 134 LYS A C 1
ATOM 1047 O O . LYS A 1 134 ? 7.818 12.547 -10.312 1.00 56.16 134 LYS A O 1
#

Secondary structure (DSSP, 8-state):
--SHHHHHHHHHHHHHHHHHHHHHHHHHHHHHHHHHHHHHS---------------PPPPEEEEEEE---SS-GGGTT-PEEEEEEEETTTTEEEEEEE-SSS--EEEEE-HHHHHHHHHH-SSTT--------

Foldseek 3Di:
DPPVVVVVVVVVVVVVVVVVVVVVVVVVVVVVVVVVVVVVPPDDDDDDDDDPPPPPQDDWDKDKDWDDPDDDDPVDPPDTWIKIWIDHVPQLKIWIWTDDPPDDIDIDIQHNVNQVVQQVPDPDPPDGDDDDDD

Organism: NCBI:txid73330

Radius of gyration: 25.35 Å; chains: 1; bounding box: 49×70×61 Å

Sequence (134 aa):
QTAGQSGEQELENLVLKLSVLKDFLSSIEKKALKALQEMSSATPAVPPQPLSRKAKSIPVQTFEVKLDITLGDLTKIGKSQKYTLSVDVEGGKLVVLKKQKDSQEDWNTFTHDKIRQLIKSQRVQNKLGIVFEK

pLDDT: mean 78.92, std 17.79, range [42.31, 98.44]

InterPro domains:
  IPR057510 Phosphatidylinositol 3,4,5-trisphosphate 5-phosphatase 1/2-like, first C2 domain [PF24150] (58-134)